Protein AF-A0A2X1R7U5-F1 (afdb_monomer)

Structure (mmCIF, N/CA/C/O backbone):
data_AF-A0A2X1R7U5-F1
#
_entry.id   AF-A0A2X1R7U5-F1
#
loop_
_atom_site.group_PDB
_atom_site.id
_atom_site.type_symbol
_atom_site.label_atom_id
_atom_site.label_alt_id
_atom_site.label_comp_id
_atom_site.label_asym_id
_atom_site.label_entity_id
_atom_site.label_seq_id
_atom_site.pdbx_PDB_ins_code
_atom_site.Cartn_x
_atom_site.Cartn_y
_atom_site.Cartn_z
_atom_site.occupancy
_atom_site.B_iso_or_equiv
_atom_site.auth_seq_id
_atom_site.auth_comp_id
_atom_site.auth_asym_id
_atom_site.auth_atom_id
_atom_site.pdbx_PDB_model_num
ATOM 1 N N . MET A 1 1 ? -17.279 19.390 10.692 1.00 47.81 1 MET A N 1
ATOM 2 C CA . MET A 1 1 ? -17.374 19.113 9.239 1.00 47.81 1 MET A CA 1
ATOM 3 C C . MET A 1 1 ? -16.697 17.778 8.979 1.00 47.81 1 M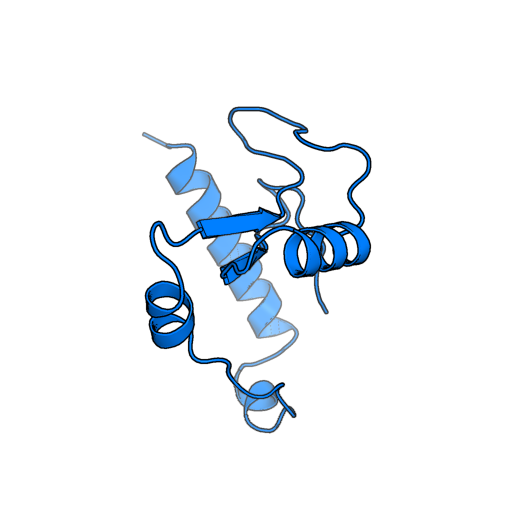ET A C 1
ATOM 5 O O . MET A 1 1 ? -15.530 17.650 9.326 1.00 47.81 1 MET A O 1
ATOM 9 N N . ASN A 1 2 ? -17.419 16.773 8.475 1.00 74.12 2 ASN A N 1
ATOM 10 C CA . ASN A 1 2 ? -16.898 15.408 8.369 1.00 74.12 2 ASN A CA 1
ATOM 11 C C . ASN A 1 2 ? -16.415 15.126 6.934 1.00 74.12 2 ASN A C 1
ATOM 13 O O . ASN A 1 2 ? -17.223 14.882 6.039 1.00 74.12 2 ASN A O 1
ATOM 17 N N . SER A 1 3 ? -15.106 15.258 6.694 1.00 92.00 3 SER A N 1
ATOM 18 C CA . SER A 1 3 ? -14.508 15.035 5.371 1.00 92.00 3 SER A CA 1
ATOM 19 C C . SER A 1 3 ? -14.469 13.539 5.024 1.00 92.00 3 SER A C 1
ATOM 21 O O . SER A 1 3 ? -14.517 12.682 5.907 1.00 92.00 3 SER A O 1
ATOM 23 N N . ILE A 1 4 ? -14.330 13.196 3.736 1.00 90.94 4 ILE A N 1
ATOM 24 C CA . ILE A 1 4 ? -14.089 11.797 3.339 1.00 90.94 4 ILE A CA 1
ATOM 25 C C . ILE A 1 4 ? -12.817 11.238 3.994 1.00 90.94 4 ILE A C 1
ATOM 27 O O . ILE A 1 4 ? -12.784 10.066 4.353 1.00 90.94 4 ILE A O 1
ATOM 31 N N . LEU A 1 5 ? -11.803 12.082 4.215 1.00 92.75 5 LEU A N 1
ATOM 32 C CA . LEU A 1 5 ? -10.576 11.690 4.899 1.00 92.75 5 LEU A CA 1
ATOM 33 C C . LEU A 1 5 ? -10.834 11.345 6.372 1.00 92.75 5 LEU A C 1
ATOM 35 O O . LEU A 1 5 ? -10.347 10.318 6.833 1.00 92.75 5 LEU A O 1
ATOM 39 N N . ASN A 1 6 ? -11.639 12.144 7.079 1.00 94.31 6 ASN A N 1
ATOM 40 C CA . ASN A 1 6 ? -12.001 11.879 8.476 1.00 94.31 6 ASN A CA 1
ATOM 41 C C . ASN A 1 6 ? -12.737 10.543 8.596 1.00 94.31 6 ASN A C 1
ATOM 43 O O . ASN A 1 6 ? -12.360 9.707 9.407 1.00 94.31 6 ASN A O 1
ATOM 47 N N . ARG A 1 7 ? -13.699 10.290 7.700 1.00 92.00 7 ARG A N 1
ATOM 48 C CA . ARG A 1 7 ? -14.428 9.014 7.643 1.00 92.00 7 ARG A CA 1
ATOM 49 C C . ARG A 1 7 ? -13.508 7.817 7.380 1.00 92.00 7 ARG A C 1
ATOM 51 O O . ARG A 1 7 ? -13.696 6.760 7.974 1.00 92.00 7 ARG A O 1
ATOM 58 N N . ILE A 1 8 ? -12.517 7.966 6.494 1.00 91.38 8 ILE A N 1
ATOM 59 C CA . ILE A 1 8 ? -11.509 6.923 6.242 1.00 91.38 8 ILE A CA 1
ATOM 60 C C . ILE A 1 8 ? -10.667 6.672 7.499 1.00 91.38 8 ILE A C 1
ATOM 62 O O . ILE A 1 8 ? -10.410 5.518 7.840 1.00 91.38 8 ILE A O 1
ATOM 66 N N . ALA A 1 9 ? -10.239 7.738 8.180 1.00 92.69 9 ALA A N 1
ATOM 67 C CA . ALA A 1 9 ? -9.404 7.650 9.371 1.00 92.69 9 ALA A CA 1
ATOM 68 C C . ALA A 1 9 ? -10.142 7.001 10.551 1.00 92.69 9 ALA A C 1
ATOM 70 O O . ALA A 1 9 ? -9.603 6.075 11.154 1.00 92.69 9 ALA A O 1
ATOM 71 N N . GLU A 1 10 ? -11.374 7.431 10.833 1.00 94.12 10 GLU A N 1
ATOM 72 C CA . GLU A 1 10 ? -12.242 6.863 11.875 1.00 94.12 10 GLU A CA 1
ATOM 73 C C . GLU A 1 10 ? -12.438 5.359 11.656 1.00 94.12 10 GLU A C 1
ATOM 75 O O . GLU A 1 10 ? -12.143 4.550 12.535 1.00 94.12 10 GLU A O 1
ATOM 80 N N . HIS A 1 11 ? -12.804 4.955 10.437 1.00 92.56 11 HIS A N 1
ATOM 81 C CA . HIS A 1 11 ? -12.998 3.541 10.129 1.00 92.56 11 HIS A CA 1
ATOM 82 C C . HIS A 1 11 ? -11.703 2.722 10.245 1.00 92.56 11 HIS A C 1
ATOM 84 O O . HIS A 1 11 ? -11.704 1.607 10.765 1.00 92.56 11 HIS A O 1
ATOM 90 N N . LYS A 1 12 ? -10.559 3.271 9.810 1.00 91.50 12 LYS A N 1
ATOM 91 C CA . LYS A 1 12 ? -9.265 2.587 9.948 1.00 91.50 12 LYS A CA 1
ATOM 92 C C . LYS A 1 12 ? -8.885 2.386 11.420 1.00 91.50 12 LYS A C 1
ATOM 94 O O . LYS A 1 12 ? -8.264 1.376 11.746 1.00 91.50 12 LYS A O 1
ATOM 99 N N . GLN A 1 13 ? -9.248 3.306 12.316 1.00 94.50 13 GLN A N 1
ATOM 100 C CA . GLN A 1 13 ? -9.021 3.126 13.753 1.00 94.50 13 GLN A CA 1
ATOM 101 C C . GLN A 1 13 ? -9.818 1.940 14.307 1.00 94.50 13 GLN A C 1
ATOM 103 O O . GLN A 1 13 ? -9.262 1.142 15.065 1.00 94.50 13 GLN A O 1
ATOM 108 N N . GLU A 1 14 ? -11.075 1.781 13.889 1.00 93.94 14 GLU A N 1
ATOM 109 C CA . GLU A 1 14 ? -11.907 0.627 14.247 1.00 93.94 14 GLU A CA 1
ATOM 110 C C . GLU A 1 14 ? -11.313 -0.685 13.710 1.00 93.94 14 GLU A C 1
ATOM 112 O O . GLU A 1 14 ? -11.149 -1.638 14.476 1.00 93.94 14 GLU A O 1
ATOM 117 N N . GLU A 1 15 ? -10.908 -0.717 12.433 1.00 92.12 15 GLU A N 1
ATOM 118 C CA . GLU A 1 15 ? -10.234 -1.870 11.813 1.00 92.12 15 GLU A CA 1
ATOM 119 C C . GLU A 1 15 ? -8.965 -2.262 12.590 1.00 92.12 15 GLU A C 1
ATOM 121 O O . GLU A 1 15 ? -8.755 -3.434 12.903 1.00 92.12 15 GLU A O 1
ATOM 126 N N . ILE A 1 16 ? -8.124 -1.285 12.953 1.00 92.19 16 ILE A N 1
ATOM 127 C CA . ILE A 1 16 ? -6.897 -1.522 13.728 1.00 92.19 16 ILE A CA 1
ATOM 128 C C . ILE A 1 16 ? -7.228 -2.058 15.123 1.00 92.19 16 ILE A C 1
ATOM 130 O O . ILE A 1 16 ? -6.552 -2.970 15.602 1.00 92.19 16 ILE A O 1
ATOM 134 N N . ALA A 1 17 ? -8.238 -1.503 15.796 1.00 94.44 17 ALA A N 1
ATOM 135 C CA . ALA A 1 17 ? -8.642 -1.961 17.121 1.00 94.44 17 ALA A CA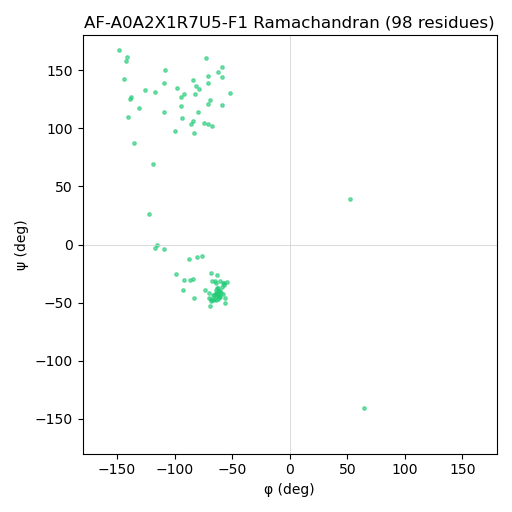 1
ATOM 136 C C . ALA A 1 17 ? -9.116 -3.421 17.087 1.00 94.44 17 ALA A C 1
ATOM 138 O O . ALA A 1 17 ? -8.723 -4.210 17.947 1.00 94.44 17 ALA A O 1
ATOM 139 N N . GLN A 1 18 ? -9.901 -3.801 16.075 1.00 93.12 18 GLN A N 1
ATOM 140 C CA . GLN A 1 18 ? -10.331 -5.185 15.865 1.00 93.12 18 GLN A CA 1
ATOM 141 C C . GLN A 1 18 ? -9.147 -6.102 15.533 1.00 93.12 18 GLN A C 1
ATOM 143 O O . GLN A 1 18 ? -8.982 -7.141 16.173 1.00 93.12 18 GLN A O 1
ATOM 148 N N . ALA A 1 19 ? -8.265 -5.692 14.616 1.00 90.88 19 ALA A N 1
ATOM 149 C CA . ALA A 1 19 ? -7.080 -6.462 14.242 1.00 90.88 19 ALA A CA 1
ATOM 150 C C . ALA A 1 19 ? -6.153 -6.718 15.441 1.00 90.88 19 ALA A C 1
ATOM 152 O O . ALA A 1 19 ? -5.697 -7.841 15.632 1.00 90.88 19 ALA A O 1
ATOM 153 N N . LYS A 1 20 ? -5.935 -5.715 16.304 1.00 92.44 20 LYS A N 1
ATOM 154 C CA . LYS A 1 20 ? -5.139 -5.861 17.535 1.00 92.44 20 LYS A CA 1
ATOM 155 C C . LYS A 1 20 ? -5.766 -6.819 18.549 1.00 92.44 20 LYS A C 1
ATOM 157 O O . LYS A 1 20 ? -5.024 -7.462 19.286 1.00 92.44 20 LYS A O 1
ATOM 162 N N . ARG A 1 21 ? -7.101 -6.913 18.610 1.00 93.44 21 ARG A N 1
ATOM 163 C CA . ARG A 1 21 ? -7.795 -7.892 19.467 1.00 93.44 21 ARG A CA 1
ATOM 164 C C . ARG A 1 21 ? -7.618 -9.316 18.941 1.00 93.44 21 ARG A C 1
ATOM 166 O O . ARG A 1 21 ? -7.377 -10.215 19.734 1.00 93.44 21 ARG A O 1
ATOM 173 N N . LEU A 1 22 ? -7.713 -9.506 17.624 1.00 92.62 22 LEU A N 1
ATOM 174 C CA . LEU A 1 22 ? -7.563 -10.817 16.980 1.00 92.62 22 LEU A CA 1
ATOM 175 C C . LEU A 1 22 ? -6.105 -11.296 16.945 1.00 92.62 22 LEU A C 1
ATOM 177 O O . LEU A 1 22 ? -5.833 -12.475 17.151 1.00 92.62 22 LEU A O 1
ATOM 181 N N . LYS A 1 23 ? -5.162 -10.384 16.692 1.00 90.31 23 LYS A N 1
ATOM 182 C CA . LYS A 1 23 ? -3.726 -10.660 16.585 1.00 90.31 23 LYS A CA 1
ATOM 183 C C . LYS A 1 23 ? -2.941 -9.588 17.356 1.00 90.31 23 LYS A C 1
ATOM 185 O O . LYS A 1 23 ? -2.559 -8.562 16.786 1.00 90.31 23 LYS A O 1
ATOM 190 N N . PRO A 1 24 ? -2.725 -9.786 18.670 1.00 91.31 24 PRO A N 1
ATOM 191 C CA . PRO A 1 24 ? -2.003 -8.829 19.501 1.00 91.31 24 PRO A CA 1
ATOM 192 C C . PRO A 1 24 ? -0.581 -8.585 18.996 1.00 91.31 24 PRO A C 1
ATOM 194 O O . PRO A 1 24 ? 0.101 -9.513 18.582 1.00 91.31 24 PRO A O 1
ATOM 197 N N . LEU A 1 25 ? -0.077 -7.354 19.113 1.00 89.06 25 LEU A N 1
ATOM 198 C CA . LEU A 1 25 ? 1.262 -6.992 18.618 1.00 89.06 25 LEU A CA 1
ATOM 199 C C . LEU A 1 25 ? 2.384 -7.892 19.160 1.00 89.06 25 LEU A C 1
ATOM 201 O O . LEU A 1 25 ? 3.362 -8.150 18.464 1.00 89.06 25 LEU A O 1
ATOM 205 N N . ALA A 1 26 ? 2.246 -8.385 20.392 1.00 89.31 26 ALA A N 1
ATOM 206 C CA . ALA A 1 26 ? 3.222 -9.283 20.999 1.00 89.31 26 ALA A CA 1
ATOM 207 C C . ALA A 1 26 ? 3.398 -10.597 20.217 1.00 89.31 26 ALA A C 1
ATOM 209 O O . ALA A 1 26 ? 4.510 -11.118 20.183 1.00 89.31 26 ALA A O 1
ATOM 210 N N . SER A 1 27 ? 2.350 -11.099 19.548 1.00 88.75 27 SER A N 1
ATOM 211 C CA . SER A 1 27 ? 2.439 -12.311 18.724 1.00 88.75 27 SER A CA 1
ATOM 212 C C . SER A 1 27 ? 3.123 -12.076 17.374 1.00 88.75 27 SER A C 1
ATOM 214 O O . SER A 1 27 ? 3.457 -13.037 16.689 1.00 88.75 27 SER A O 1
ATOM 216 N N . LEU A 1 28 ? 3.374 -10.816 16.996 1.00 85.88 28 LEU A N 1
ATOM 217 C CA . LEU A 1 28 ? 4.020 -10.459 15.730 1.00 85.88 28 LEU A CA 1
ATOM 218 C C . LEU A 1 28 ? 5.553 -10.425 15.806 1.00 85.88 28 LEU A C 1
ATOM 220 O O . LEU A 1 28 ? 6.200 -10.362 14.767 1.00 85.88 28 LEU A O 1
ATOM 224 N N . LYS A 1 29 ? 6.145 -10.456 17.009 1.00 80.81 29 LYS A N 1
ATOM 225 C CA . LYS A 1 29 ? 7.592 -10.239 17.205 1.00 80.81 29 LYS A CA 1
ATOM 226 C C . LYS A 1 29 ? 8.488 -11.289 16.538 1.00 80.81 29 LYS A C 1
ATOM 228 O O . LYS A 1 29 ? 9.621 -10.964 16.211 1.00 80.81 29 LYS A O 1
ATOM 233 N N . ASN A 1 30 ? 7.980 -12.505 16.339 1.00 78.69 30 ASN A N 1
ATOM 234 C CA . ASN A 1 30 ? 8.752 -13.651 15.846 1.00 78.69 30 ASN A CA 1
ATOM 235 C C . ASN A 1 30 ? 8.159 -14.246 14.561 1.00 78.69 30 ASN A C 1
ATOM 237 O O . ASN A 1 30 ? 8.281 -15.443 14.324 1.00 78.69 30 ASN A O 1
ATOM 241 N N . ILE A 1 31 ? 7.439 -13.448 13.772 1.00 81.56 31 ILE A N 1
ATOM 242 C CA . ILE A 1 31 ? 6.924 -13.919 12.487 1.00 81.56 31 ILE A CA 1
ATOM 243 C C . ILE A 1 31 ? 8.043 -13.796 11.458 1.00 81.56 31 ILE A C 1
ATOM 245 O O . ILE A 1 31 ? 8.638 -12.726 11.326 1.00 81.56 31 ILE A O 1
ATOM 249 N N . ASP A 1 32 ? 8.298 -14.875 10.720 1.00 81.44 32 ASP A N 1
ATOM 250 C CA . ASP A 1 32 ? 9.189 -14.836 9.567 1.00 81.44 32 ASP A CA 1
ATOM 251 C C . ASP A 1 32 ? 8.660 -13.821 8.555 1.00 81.44 32 ASP A C 1
ATOM 253 O O . ASP A 1 32 ? 7.531 -13.912 8.064 1.00 81.44 32 ASP A O 1
ATOM 257 N N . THR A 1 33 ? 9.481 -12.818 8.265 1.00 80.69 33 THR A N 1
ATOM 258 C CA . THR A 1 33 ? 9.152 -11.780 7.292 1.00 80.69 33 THR A CA 1
ATOM 259 C C . THR A 1 33 ? 10.001 -11.955 6.047 1.00 80.69 33 THR A C 1
ATOM 261 O O . THR A 1 33 ? 11.127 -12.452 6.089 1.00 80.69 33 THR A O 1
ATOM 264 N N . LEU A 1 34 ? 9.445 -11.545 4.910 1.00 82.44 34 LEU A N 1
ATOM 265 C CA . LEU A 1 34 ? 10.216 -11.477 3.678 1.00 82.44 34 LEU A CA 1
ATOM 266 C C . LEU A 1 34 ? 11.360 -10.461 3.839 1.00 82.44 34 LEU A C 1
ATOM 268 O O . LEU A 1 34 ? 11.176 -9.449 4.523 1.00 82.44 34 LEU A O 1
ATOM 272 N N . PRO A 1 35 ? 12.512 -10.675 3.175 1.00 84.56 35 PRO A N 1
ATOM 273 C CA . PRO A 1 35 ? 13.594 -9.704 3.166 1.00 84.56 35 PRO A CA 1
ATOM 274 C C . PRO A 1 35 ? 13.098 -8.315 2.762 1.00 84.56 35 PRO A C 1
ATOM 276 O O . PRO A 1 35 ? 12.412 -8.147 1.747 1.00 84.56 35 PRO A O 1
ATOM 279 N N . VAL A 1 36 ? 13.465 -7.310 3.554 1.00 84.44 36 VAL A N 1
ATOM 280 C CA . VAL A 1 36 ? 13.118 -5.917 3.273 1.00 84.44 36 VAL A CA 1
ATOM 281 C C . VAL A 1 36 ? 13.892 -5.460 2.039 1.00 84.44 36 VAL A C 1
ATOM 283 O O . VAL A 1 36 ? 15.118 -5.546 1.990 1.00 84.44 36 VAL A O 1
ATOM 286 N N . ARG A 1 37 ? 13.171 -4.977 1.025 1.00 84.75 37 ARG A N 1
ATOM 287 C CA . ARG A 1 37 ? 13.772 -4.371 -0.170 1.00 84.75 37 ARG A CA 1
ATOM 288 C C . ARG A 1 37 ? 14.091 -2.902 0.108 1.00 84.75 37 ARG A C 1
ATOM 290 O O . ARG A 1 37 ? 13.285 -2.207 0.724 1.00 84.75 37 ARG A O 1
ATOM 297 N N . ASP A 1 38 ? 15.224 -2.418 -0.397 1.00 87.12 38 ASP A N 1
ATOM 298 C CA . ASP A 1 38 ? 15.580 -1.000 -0.300 1.00 87.12 38 ASP A CA 1
ATOM 299 C C . ASP A 1 38 ? 14.741 -0.163 -1.280 1.00 87.12 38 ASP A C 1
ATOM 301 O O . ASP A 1 38 ? 14.950 -0.172 -2.498 1.00 87.12 38 ASP A O 1
ATOM 305 N N . PHE A 1 39 ? 13.762 0.548 -0.722 1.00 86.56 39 PHE A N 1
ATOM 306 C CA . PHE A 1 39 ? 12.845 1.408 -1.459 1.00 86.56 39 PHE A CA 1
ATOM 307 C C . PHE A 1 39 ? 13.560 2.608 -2.098 1.00 86.56 39 PHE A C 1
ATOM 309 O O . PHE A 1 39 ? 13.312 2.914 -3.264 1.00 86.56 39 PHE A O 1
ATOM 316 N N . ILE A 1 40 ? 14.467 3.264 -1.364 1.00 89.31 40 ILE A N 1
ATOM 317 C CA . ILE A 1 40 ? 15.149 4.485 -1.817 1.00 89.31 40 ILE A CA 1
ATOM 318 C C . ILE A 1 40 ? 16.125 4.147 -2.937 1.00 89.31 40 ILE A C 1
ATOM 320 O O . ILE A 1 40 ? 16.099 4.788 -3.989 1.00 89.31 40 ILE A O 1
ATOM 324 N N . ALA A 1 41 ? 16.916 3.085 -2.771 1.00 87.50 41 ALA A N 1
ATOM 325 C CA . ALA A 1 41 ? 17.783 2.605 -3.840 1.00 87.50 41 ALA A CA 1
ATOM 326 C C . ALA A 1 41 ? 16.978 2.238 -5.097 1.00 87.50 41 ALA A C 1
ATOM 328 O O . ALA A 1 41 ? 17.433 2.495 -6.208 1.00 87.50 41 ALA A O 1
ATOM 329 N N . GLY A 1 42 ? 15.770 1.682 -4.942 1.00 84.25 42 GLY A N 1
ATOM 330 C CA . GLY A 1 42 ? 14.855 1.407 -6.052 1.00 84.25 42 GLY A CA 1
ATOM 331 C C . GLY A 1 42 ? 14.495 2.651 -6.870 1.00 84.25 42 GLY A C 1
ATOM 332 O O . GLY A 1 42 ? 14.528 2.592 -8.098 1.00 84.25 42 GLY A O 1
ATOM 333 N N . LEU A 1 43 ? 14.223 3.780 -6.207 1.00 86.19 43 LEU A N 1
ATOM 334 C CA . LEU A 1 43 ? 13.900 5.048 -6.872 1.00 86.19 43 LEU A CA 1
ATOM 335 C C . LEU A 1 43 ? 15.088 5.644 -7.635 1.00 86.19 43 LEU A C 1
ATOM 337 O O . LEU A 1 43 ? 14.892 6.278 -8.664 1.00 86.19 43 LEU A O 1
ATOM 341 N N . HIS A 1 44 ? 16.320 5.431 -7.173 1.00 89.00 44 HIS A N 1
ATOM 342 C CA . HIS A 1 44 ? 17.509 5.984 -7.830 1.00 89.00 44 HIS A CA 1
ATOM 343 C C . HIS A 1 44 ? 17.986 5.192 -9.055 1.00 89.00 44 HIS A C 1
ATOM 345 O O . HIS A 1 44 ? 18.838 5.679 -9.795 1.00 89.00 44 HIS A O 1
ATOM 351 N N . LYS A 1 45 ? 17.462 3.984 -9.297 1.00 85.06 45 LYS A N 1
ATOM 352 C CA . LYS A 1 45 ? 17.918 3.131 -10.408 1.00 85.06 45 LYS A CA 1
ATOM 353 C C . LYS A 1 45 ? 17.552 3.674 -11.791 1.00 85.06 45 LYS A C 1
ATOM 355 O O . LYS A 1 45 ? 18.168 3.263 -12.771 1.00 85.06 45 LYS A O 1
ATOM 360 N N . ILE A 1 46 ? 16.507 4.498 -11.899 1.00 80.81 46 ILE A N 1
ATOM 361 C CA . ILE A 1 46 ? 15.879 4.865 -13.178 1.00 80.81 46 ILE A CA 1
ATOM 362 C C . ILE A 1 46 ? 15.426 6.314 -13.108 1.00 80.81 46 ILE A C 1
ATOM 364 O O . ILE A 1 46 ? 14.935 6.764 -12.076 1.00 80.81 46 ILE A O 1
ATOM 368 N N . ASN A 1 47 ? 15.559 7.029 -14.223 1.00 85.44 47 ASN A N 1
ATOM 369 C CA . ASN A 1 47 ? 15.126 8.411 -14.343 1.00 85.44 47 ASN A CA 1
ATOM 370 C C . ASN A 1 47 ? 14.287 8.601 -15.624 1.00 85.44 47 ASN A C 1
ATOM 372 O O . ASN A 1 47 ? 14.828 8.408 -16.714 1.00 85.44 47 ASN A O 1
ATOM 376 N N . PRO A 1 48 ? 12.999 8.977 -15.524 1.00 87.75 48 PRO A N 1
ATOM 377 C CA . PRO A 1 48 ? 12.252 9.191 -14.285 1.00 87.75 48 PRO A CA 1
ATOM 378 C C . PRO A 1 48 ? 11.960 7.877 -13.547 1.00 87.75 48 PRO A C 1
ATOM 380 O O . PRO A 1 48 ? 11.696 6.845 -14.163 1.00 87.75 48 PRO A O 1
ATOM 383 N N . ALA A 1 49 ? 11.972 7.929 -12.216 1.00 88.44 49 ALA A N 1
ATOM 384 C CA . ALA A 1 49 ? 11.525 6.817 -11.387 1.00 88.44 49 ALA A CA 1
ATOM 385 C C . ALA A 1 49 ? 10.000 6.673 -11.476 1.00 88.44 49 ALA A C 1
ATOM 387 O O . ALA A 1 49 ? 9.273 7.668 -11.440 1.00 88.44 49 ALA A O 1
ATOM 388 N N . ILE A 1 50 ? 9.510 5.435 -11.553 1.00 87.19 50 ILE A N 1
ATOM 389 C CA . ILE A 1 50 ? 8.075 5.141 -11.611 1.00 87.19 50 ILE A CA 1
ATOM 390 C C . ILE A 1 50 ? 7.676 4.326 -10.381 1.00 87.19 50 ILE A C 1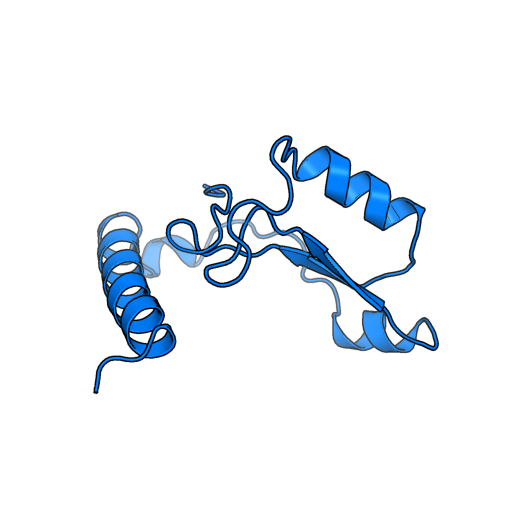
ATOM 392 O O . ILE A 1 50 ? 8.305 3.320 -10.047 1.00 87.19 50 ILE A O 1
ATOM 396 N N . ILE A 1 51 ? 6.599 4.759 -9.722 1.00 87.12 51 ILE A N 1
ATOM 397 C CA . ILE A 1 51 ? 5.914 3.988 -8.683 1.00 87.12 51 ILE A CA 1
ATOM 398 C C . ILE A 1 51 ? 4.577 3.529 -9.258 1.00 87.12 51 ILE A C 1
ATOM 400 O O . ILE A 1 51 ? 3.710 4.352 -9.552 1.00 87.12 51 ILE A O 1
ATOM 404 N N . ALA A 1 52 ? 4.416 2.221 -9.433 1.00 87.88 52 ALA A N 1
ATOM 405 C CA . ALA A 1 52 ? 3.195 1.645 -9.979 1.00 87.88 52 ALA A CA 1
ATOM 406 C C . ALA A 1 52 ? 2.249 1.221 -8.843 1.00 87.88 52 ALA A C 1
ATOM 408 O O . ALA A 1 52 ? 2.591 0.374 -8.014 1.00 87.88 52 ALA A O 1
ATOM 409 N N . GLU A 1 53 ? 1.053 1.816 -8.802 1.00 88.69 53 GLU A N 1
ATOM 410 C CA . GLU A 1 53 ? 0.016 1.519 -7.805 1.00 88.69 53 GLU A CA 1
ATOM 411 C C . GLU A 1 53 ? -0.970 0.464 -8.329 1.00 88.69 53 GLU A C 1
ATOM 413 O O . GLU A 1 53 ? -1.584 0.636 -9.383 1.00 88.69 53 GLU A O 1
ATOM 418 N N . ILE A 1 54 ? -1.184 -0.604 -7.559 1.00 88.50 54 ILE A N 1
ATOM 419 C CA . ILE A 1 54 ? -2.211 -1.618 -7.832 1.00 88.50 54 ILE A CA 1
ATOM 420 C C . ILE A 1 54 ? -3.491 -1.249 -7.065 1.00 88.50 54 ILE A C 1
ATOM 422 O O . ILE A 1 54 ? -3.544 -1.360 -5.836 1.00 88.50 54 ILE A O 1
ATOM 426 N N . LYS A 1 55 ? -4.539 -0.814 -7.785 1.00 88.56 55 LYS A N 1
ATOM 427 C CA . LYS A 1 55 ? -5.771 -0.247 -7.200 1.00 88.56 55 LYS A CA 1
ATOM 428 C C . LYS A 1 55 ? -7.057 -0.741 -7.870 1.00 88.56 55 LYS A C 1
ATOM 430 O O . LYS A 1 55 ? -7.225 -0.592 -9.078 1.00 88.56 55 LYS A O 1
ATOM 435 N N . LYS A 1 56 ? -7.999 -1.265 -7.073 1.00 91.12 56 LYS A N 1
ATOM 436 C CA . LYS A 1 56 ? -9.305 -1.754 -7.559 1.00 91.12 56 LYS A CA 1
ATOM 437 C C . LYS A 1 56 ? -10.332 -0.640 -7.715 1.00 91.12 56 LYS A C 1
ATOM 439 O O . LYS A 1 56 ? -11.050 -0.593 -8.712 1.00 91.12 56 LYS A O 1
ATOM 444 N N . ALA A 1 57 ? -10.433 0.230 -6.714 1.00 91.25 57 ALA A N 1
ATOM 445 C CA . ALA A 1 57 ? -11.438 1.284 -6.640 1.00 91.25 57 ALA A CA 1
ATOM 446 C C . ALA A 1 57 ? -10.907 2.527 -5.914 1.00 91.25 57 ALA A C 1
ATOM 448 O O . ALA A 1 57 ? -9.868 2.470 -5.258 1.00 91.25 57 ALA A O 1
ATOM 449 N N . SER A 1 58 ? -11.623 3.648 -5.995 1.00 91.25 58 SER A N 1
ATOM 450 C CA . SER A 1 58 ? -11.414 4.810 -5.121 1.00 91.25 58 SER A CA 1
ATOM 451 C C . SER A 1 58 ? -12.745 5.474 -4.750 1.00 91.25 58 SER A C 1
ATOM 453 O O . SER A 1 58 ? -13.708 5.356 -5.511 1.00 91.25 58 SER A O 1
ATOM 455 N N . PRO A 1 59 ? -12.812 6.245 -3.645 1.00 88.94 59 PRO A N 1
ATOM 456 C CA . PRO A 1 59 ? -14.016 7.006 -3.304 1.00 88.94 59 PRO A CA 1
ATOM 457 C C . PRO A 1 59 ? -14.458 7.978 -4.405 1.00 88.94 59 PRO A C 1
ATOM 459 O O . PRO A 1 59 ? -15.647 8.205 -4.583 1.00 88.94 59 PRO A O 1
ATOM 462 N N . SER A 1 60 ? -13.504 8.541 -5.152 1.00 91.56 60 SER A N 1
ATOM 463 C CA . SER A 1 60 ? -13.768 9.532 -6.198 1.00 91.56 60 SER A CA 1
ATOM 464 C C . SER A 1 60 ? -14.145 8.939 -7.555 1.00 91.56 60 SER A C 1
ATOM 466 O O . SER A 1 60 ? -14.850 9.595 -8.312 1.00 91.56 60 SER A O 1
ATOM 468 N N . LYS A 1 61 ? -13.661 7.735 -7.893 1.00 92.56 61 LYS A N 1
ATOM 469 C CA . LYS A 1 61 ? -13.838 7.122 -9.223 1.00 92.56 61 LYS A CA 1
ATOM 470 C C . LYS A 1 61 ? -14.644 5.822 -9.211 1.00 92.56 61 LYS A C 1
ATOM 472 O O . LYS A 1 61 ? -14.889 5.260 -10.271 1.00 92.56 61 LYS A O 1
ATOM 477 N N . GLY A 1 62 ? -15.061 5.327 -8.045 1.00 91.62 62 GLY A N 1
ATOM 478 C CA . GLY A 1 62 ? -15.736 4.035 -7.946 1.00 91.62 62 GLY A CA 1
ATOM 479 C C . GLY A 1 62 ? -14.806 2.889 -8.353 1.00 91.62 62 GLY A C 1
ATOM 480 O O . GLY A 1 62 ? -13.628 2.902 -7.999 1.00 91.62 62 GLY A O 1
ATOM 481 N N . ILE A 1 63 ? -15.324 1.885 -9.067 1.00 92.62 63 ILE A N 1
ATOM 482 C CA . ILE A 1 63 ? -14.518 0.766 -9.581 1.00 92.62 63 ILE A CA 1
ATOM 483 C C . ILE A 1 63 ? -13.621 1.255 -10.722 1.00 92.62 63 ILE A C 1
ATOM 485 O O . ILE A 1 63 ? -14.109 1.714 -11.747 1.00 92.62 63 ILE A O 1
ATOM 489 N N . ILE A 1 64 ? -12.310 1.103 -10.546 1.00 92.88 64 ILE A N 1
ATOM 490 C CA . ILE A 1 64 ? -11.284 1.413 -11.550 1.00 92.88 64 ILE A CA 1
ATOM 491 C C . ILE A 1 64 ? -10.964 0.164 -12.371 1.00 92.88 64 ILE A C 1
ATOM 493 O O . ILE A 1 64 ? -10.792 0.244 -13.583 1.00 92.88 64 ILE A O 1
ATOM 497 N N . ARG A 1 65 ? -10.910 -1.001 -11.716 1.00 91.50 65 ARG A N 1
ATOM 498 C CA . ARG A 1 65 ? -10.646 -2.283 -12.368 1.00 91.50 65 ARG A CA 1
ATOM 499 C C . ARG A 1 65 ? -11.527 -3.370 -11.761 1.00 91.50 65 ARG A C 1
ATOM 501 O O . ARG A 1 65 ? -11.350 -3.737 -10.603 1.00 91.50 65 ARG A O 1
ATOM 508 N N . ALA A 1 66 ? -12.504 -3.851 -12.529 1.00 91.56 66 ALA A N 1
ATOM 509 C CA . ALA A 1 66 ? -13.440 -4.877 -12.068 1.00 91.56 66 ALA A CA 1
ATOM 510 C C . ALA A 1 66 ? -12.741 -6.235 -11.878 1.00 91.56 66 ALA A C 1
ATOM 512 O O . ALA A 1 66 ? -12.854 -6.833 -10.806 1.00 91.56 66 ALA A O 1
ATOM 513 N N . ASP A 1 67 ? -11.972 -6.655 -12.886 1.00 91.25 67 ASP A N 1
ATOM 514 C CA . ASP A 1 67 ? -11.135 -7.856 -12.859 1.00 91.25 67 ASP A CA 1
ATOM 515 C C . ASP A 1 67 ? -9.782 -7.570 -12.187 1.00 91.25 67 ASP A C 1
ATOM 517 O O . ASP A 1 67 ? -8.861 -7.000 -12.786 1.00 91.25 67 ASP A O 1
ATOM 521 N N . PHE A 1 68 ? -9.710 -7.881 -10.894 1.00 88.94 68 PHE A N 1
ATOM 522 C CA . PHE A 1 68 ? -8.649 -7.433 -9.997 1.00 88.94 68 PHE A CA 1
ATOM 523 C C . PHE A 1 68 ? -7.857 -8.602 -9.402 1.00 88.94 68 PHE A C 1
ATOM 525 O O . PHE A 1 68 ? -7.925 -8.861 -8.200 1.00 88.94 68 PHE A O 1
ATOM 532 N N . ASP A 1 69 ? -7.091 -9.284 -10.253 1.00 89.25 69 ASP A N 1
ATOM 533 C CA . ASP A 1 69 ? -6.049 -10.220 -9.829 1.00 89.25 69 ASP A CA 1
ATOM 534 C C . ASP A 1 69 ? -4.732 -9.475 -9.558 1.00 89.25 69 ASP A C 1
ATOM 536 O O . ASP A 1 69 ? -4.004 -9.067 -10.468 1.00 89.25 69 ASP A O 1
ATOM 540 N N . VAL A 1 70 ? -4.429 -9.299 -8.273 1.00 87.62 70 VAL A N 1
ATOM 541 C CA . VAL A 1 70 ? -3.235 -8.587 -7.803 1.00 87.62 70 VAL A CA 1
ATOM 542 C C . VAL A 1 70 ? -1.944 -9.275 -8.246 1.00 87.62 70 VAL A C 1
ATOM 544 O O . VAL A 1 70 ? -0.991 -8.573 -8.582 1.00 87.62 70 VAL A O 1
ATOM 547 N N . ALA A 1 71 ? -1.899 -10.610 -8.275 1.00 88.50 71 ALA A N 1
ATOM 548 C CA . ALA A 1 71 ? -0.685 -11.346 -8.621 1.00 88.50 71 ALA A CA 1
ATOM 549 C C . ALA A 1 71 ? -0.345 -11.149 -10.100 1.00 88.50 71 ALA A C 1
ATOM 551 O O . ALA A 1 71 ? 0.784 -10.787 -10.437 1.00 88.50 71 ALA A O 1
ATOM 552 N N . THR A 1 72 ? -1.347 -11.286 -10.970 1.00 90.50 72 THR A N 1
ATOM 553 C CA . THR A 1 72 ? -1.190 -11.032 -12.405 1.00 90.50 72 THR A CA 1
ATOM 554 C C . THR A 1 72 ? -0.786 -9.581 -12.679 1.00 90.50 72 THR A C 1
ATOM 556 O O . THR A 1 72 ? 0.149 -9.337 -13.441 1.00 90.50 72 THR A O 1
ATOM 559 N N . ILE A 1 73 ? -1.422 -8.597 -12.028 1.00 88.62 73 ILE A N 1
ATOM 560 C CA . ILE A 1 73 ? -1.068 -7.178 -12.214 1.00 88.62 73 ILE A CA 1
ATOM 561 C C . ILE A 1 73 ? 0.373 -6.906 -11.756 1.00 88.62 73 ILE A C 1
ATOM 563 O O . ILE A 1 73 ? 1.118 -6.229 -12.465 1.00 88.62 73 ILE A O 1
ATOM 567 N N . ALA A 1 74 ? 0.786 -7.455 -10.609 1.00 87.00 74 ALA A N 1
ATOM 568 C CA . ALA A 1 74 ? 2.141 -7.285 -10.0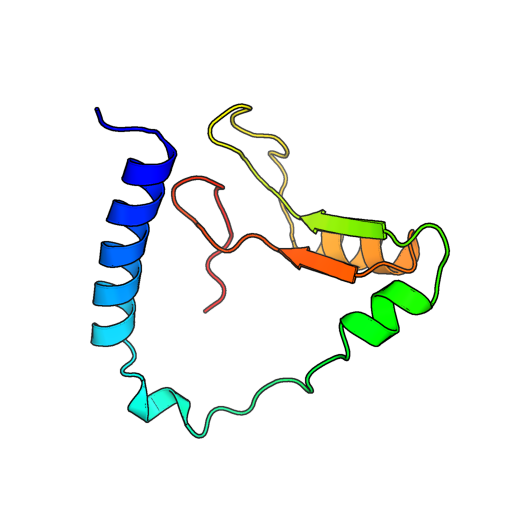91 1.00 87.00 74 ALA A CA 1
ATOM 569 C C . ALA A 1 74 ? 3.199 -7.864 -11.043 1.00 87.00 74 ALA A C 1
ATOM 571 O O . ALA A 1 74 ? 4.183 -7.188 -11.330 1.00 87.00 74 ALA A O 1
ATOM 572 N N . GLN A 1 75 ? 2.972 -9.061 -11.597 1.00 88.50 75 GLN A N 1
ATOM 573 C CA . GLN A 1 75 ? 3.877 -9.676 -12.578 1.00 88.50 75 GLN A CA 1
ATOM 574 C C . GLN A 1 75 ? 3.985 -8.865 -13.874 1.00 88.50 75 GLN A C 1
ATOM 576 O O . GLN A 1 75 ? 5.056 -8.785 -14.474 1.00 88.50 75 GLN A O 1
ATOM 581 N N . ILE A 1 76 ? 2.877 -8.275 -14.330 1.00 88.31 76 ILE A N 1
ATOM 582 C CA . ILE A 1 76 ? 2.877 -7.396 -15.503 1.00 88.31 76 ILE A CA 1
ATOM 583 C C . ILE A 1 76 ? 3.722 -6.151 -15.217 1.00 88.31 76 ILE A C 1
ATOM 585 O O . ILE A 1 76 ? 4.582 -5.801 -16.024 1.00 88.31 76 ILE A O 1
ATOM 589 N N . TYR A 1 77 ? 3.517 -5.508 -14.065 1.00 87.12 77 TYR A N 1
ATOM 590 C CA . TYR A 1 77 ? 4.287 -4.327 -13.679 1.00 87.1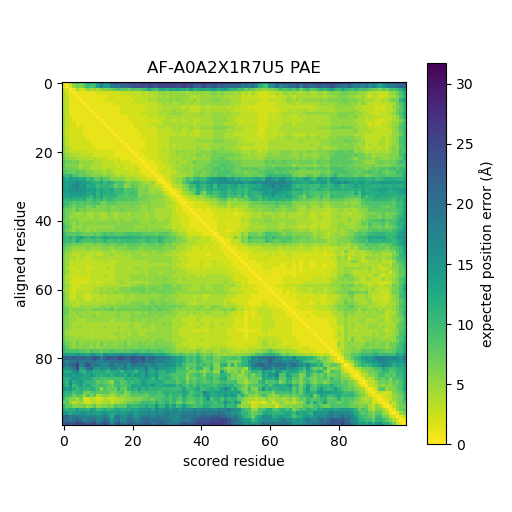2 77 TYR A CA 1
ATOM 591 C C . TYR A 1 77 ? 5.777 -4.640 -13.531 1.00 87.12 77 TYR A C 1
ATOM 593 O O . TYR A 1 77 ? 6.588 -3.877 -14.047 1.00 87.12 77 TYR A O 1
ATOM 601 N N . GLU A 1 78 ? 6.123 -5.794 -12.950 1.00 83.94 78 GLU A N 1
ATOM 602 C CA . GLU A 1 78 ? 7.507 -6.260 -12.806 1.00 83.94 78 GLU A CA 1
ATOM 603 C C . GLU A 1 78 ? 8.261 -6.384 -14.132 1.00 83.94 78 GLU A C 1
ATOM 605 O O . GLU A 1 78 ? 9.454 -6.095 -14.201 1.00 83.94 78 GLU A O 1
ATOM 610 N N . LYS A 1 79 ? 7.559 -6.772 -15.201 1.00 83.75 79 LYS A N 1
ATOM 611 C CA . LYS A 1 79 ? 8.143 -6.946 -16.537 1.00 83.75 79 LYS A CA 1
ATOM 612 C C . LYS A 1 79 ? 8.183 -5.662 -17.359 1.00 83.75 79 LYS A C 1
ATOM 614 O O . LYS A 1 79 ? 9.033 -5.539 -18.235 1.00 83.75 79 LYS A O 1
ATOM 619 N N . MET A 1 80 ? 7.233 -4.752 -17.147 1.00 74.06 80 MET A N 1
ATOM 620 C CA . MET A 1 80 ? 7.045 -3.588 -18.019 1.00 74.06 80 MET A CA 1
ATOM 621 C C . MET A 1 80 ? 7.809 -2.355 -17.563 1.00 74.06 80 MET A C 1
ATOM 623 O O . MET A 1 80 ? 8.178 -1.527 -18.393 1.00 74.06 80 MET A O 1
ATOM 627 N N . VAL A 1 81 ? 8.019 -2.205 -16.258 1.00 63.78 81 VAL A N 1
ATOM 628 C CA . VAL A 1 81 ? 8.642 -1.010 -15.708 1.00 63.78 81 VAL A CA 1
ATOM 629 C C . VAL A 1 81 ? 9.611 -1.459 -14.635 1.00 63.78 81 VAL A C 1
ATOM 631 O O . VAL A 1 81 ? 9.188 -2.132 -13.700 1.00 63.78 81 VAL A O 1
ATOM 634 N N . PRO A 1 82 ? 10.894 -1.085 -14.697 1.00 64.00 82 PRO A N 1
ATOM 635 C CA . PRO A 1 82 ? 11.696 -1.167 -13.504 1.00 64.00 82 PRO A CA 1
ATOM 636 C C . PRO A 1 82 ? 11.090 -0.089 -12.572 1.00 64.00 82 PRO A C 1
ATOM 638 O O . PRO A 1 82 ? 11.108 1.110 -12.818 1.00 64.00 82 PRO A O 1
ATOM 641 N N . ALA A 1 83 ? 10.293 -0.530 -11.610 1.00 63.72 83 ALA A N 1
ATOM 642 C CA . ALA A 1 83 ? 9.441 0.345 -10.817 1.00 63.72 83 ALA A CA 1
ATOM 643 C C . ALA A 1 83 ? 9.429 -0.123 -9.377 1.00 63.72 83 ALA A C 1
ATOM 645 O O . ALA A 1 83 ? 9.753 -1.269 -9.052 1.00 63.72 83 ALA A O 1
ATOM 646 N N . VAL A 1 84 ? 9.023 0.789 -8.506 1.00 62.97 84 VAL A N 1
ATOM 647 C CA . VAL A 1 84 ? 8.646 0.428 -7.151 1.00 62.97 84 VAL A CA 1
ATOM 648 C C . VAL A 1 84 ? 7.146 0.155 -7.130 1.00 62.97 84 VAL A C 1
ATOM 650 O O . VAL A 1 84 ? 6.354 0.953 -7.625 1.00 62.97 84 VAL A O 1
ATOM 653 N N . TYR A 1 85 ? 6.743 -0.988 -6.584 1.00 65.62 85 TYR A N 1
ATOM 654 C CA . TYR A 1 85 ? 5.342 -1.414 -6.575 1.00 65.62 85 TYR A CA 1
ATOM 655 C C . TYR A 1 85 ? 4.692 -1.073 -5.239 1.00 65.62 85 TYR A C 1
ATOM 657 O O . TYR A 1 85 ? 5.260 -1.352 -4.182 1.00 65.62 85 TYR A O 1
ATOM 665 N N . LEU A 1 86 ? 3.484 -0.513 -5.284 1.00 66.75 86 LEU A N 1
ATOM 666 C CA . LEU A 1 86 ? 2.670 -0.252 -4.100 1.00 66.75 86 LEU A CA 1
ATOM 667 C C . LEU A 1 86 ? 1.288 -0.887 -4.263 1.00 66.75 86 LEU A C 1
ATOM 669 O O . LEU A 1 86 ? 0.622 -0.711 -5.283 1.00 66.75 86 LEU A O 1
ATOM 673 N N . SER A 1 87 ? 0.833 -1.596 -3.233 1.00 68.12 87 SER A N 1
ATOM 674 C CA . SER A 1 87 ? -0.547 -2.067 -3.129 1.00 68.12 87 SER A CA 1
ATOM 675 C C . SER A 1 87 ? -1.279 -1.297 -2.034 1.00 68.12 87 SER A C 1
ATOM 677 O O . SER A 1 87 ? -0.735 -1.028 -0.961 1.00 68.12 87 SER A O 1
ATOM 679 N N . LEU A 1 88 ? -2.532 -0.925 -2.299 1.00 71.69 88 LEU A N 1
ATOM 680 C CA . LEU A 1 88 ? -3.393 -0.354 -1.268 1.00 71.69 88 LEU A CA 1
ATOM 681 C C . LEU A 1 88 ? -4.006 -1.463 -0.416 1.00 71.69 88 LEU A C 1
ATOM 683 O O . LEU A 1 88 ? -4.509 -2.446 -0.948 1.00 71.69 88 LEU A O 1
ATOM 687 N N . GLN A 1 89 ? -4.019 -1.258 0.901 1.00 71.06 89 GLN A N 1
ATOM 688 C CA . GLN A 1 89 ? -4.473 -2.253 1.883 1.00 71.06 89 GLN A CA 1
ATOM 689 C C . GLN A 1 89 ? -5.808 -1.889 2.557 1.00 71.06 89 GLN A C 1
ATOM 691 O O . GLN A 1 89 ? -6.336 -2.648 3.363 1.00 71.06 89 GLN A O 1
ATOM 696 N N . THR A 1 90 ? -6.377 -0.715 2.264 1.00 70.88 90 THR A N 1
ATOM 697 C CA . THR A 1 90 ? -7.644 -0.277 2.873 1.00 70.88 90 THR A CA 1
ATOM 698 C C . THR A 1 90 ? -8.835 -0.862 2.117 1.00 70.88 90 THR A C 1
ATOM 700 O O . THR A 1 90 ? -9.169 -0.428 1.012 1.00 70.88 90 THR A O 1
ATOM 703 N N . ILE A 1 91 ? -9.487 -1.846 2.735 1.00 75.00 91 ILE A N 1
ATOM 704 C CA . ILE A 1 91 ? -10.523 -2.679 2.116 1.00 75.00 91 ILE A CA 1
ATOM 705 C C . ILE A 1 91 ? -11.788 -1.863 1.843 1.00 75.00 91 ILE A C 1
ATOM 707 O O . ILE A 1 91 ? -12.227 -1.785 0.700 1.00 75.00 91 ILE A O 1
ATOM 711 N N . THR A 1 92 ? -12.334 -1.172 2.843 1.00 75.00 92 THR A N 1
ATOM 712 C CA . THR A 1 92 ? -13.655 -0.526 2.734 1.00 75.00 92 THR A CA 1
ATOM 713 C C . THR A 1 92 ? -13.730 0.550 1.647 1.00 75.00 92 THR A C 1
ATOM 715 O O . THR A 1 92 ? -14.707 0.622 0.904 1.00 75.00 92 THR A O 1
ATOM 718 N N . PHE A 1 93 ? -12.681 1.363 1.490 1.00 72.38 93 PHE A N 1
ATOM 719 C CA . PHE A 1 93 ? -12.697 2.511 0.571 1.00 72.38 93 PHE A CA 1
ATOM 720 C C . PHE A 1 93 ? -12.027 2.254 -0.783 1.00 72.38 93 PHE A C 1
ATOM 722 O O . PHE A 1 93 ? -12.381 2.905 -1.7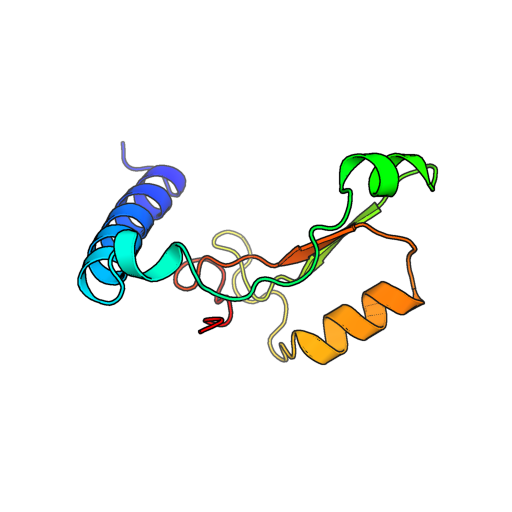66 1.00 72.38 93 PHE A O 1
ATOM 729 N N . PHE A 1 94 ? -11.079 1.315 -0.858 1.00 78.31 94 PHE A N 1
ATOM 730 C CA . PHE A 1 94 ? -10.347 1.009 -2.095 1.00 78.31 94 PHE A CA 1
ATOM 731 C C . PHE A 1 94 ? -10.611 -0.404 -2.623 1.00 78.31 94 PHE A C 1
ATOM 733 O O . PHE A 1 94 ? -10.088 -0.767 -3.676 1.00 78.31 94 PHE A O 1
ATOM 7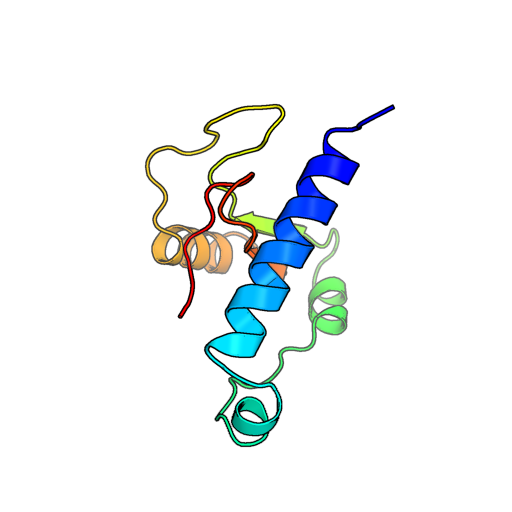40 N N . LYS A 1 95 ? -11.447 -1.187 -1.924 1.00 74.44 95 LYS A N 1
ATOM 741 C CA . LYS A 1 95 ? -11.749 -2.597 -2.216 1.00 74.44 95 LYS A CA 1
ATOM 742 C C . LYS A 1 95 ? -10.481 -3.443 -2.348 1.00 74.44 95 LYS A C 1
ATOM 744 O O . LYS A 1 95 ? -10.386 -4.289 -3.236 1.00 74.44 95 LYS A O 1
ATOM 749 N N . ALA A 1 96 ? -9.508 -3.156 -1.481 1.00 68.19 96 ALA A N 1
ATOM 750 C CA . ALA A 1 96 ? -8.274 -3.917 -1.359 1.00 68.19 96 ALA A CA 1
ATOM 751 C C . ALA A 1 96 ? -8.560 -5.384 -1.008 1.00 68.19 96 ALA A C 1
ATOM 753 O O . ALA A 1 96 ? -9.573 -5.692 -0.379 1.00 68.19 96 ALA A O 1
ATOM 754 N N . ILE A 1 97 ? -7.658 -6.279 -1.408 1.00 61.38 97 ILE A N 1
ATOM 755 C CA . ILE A 1 97 ? -7.698 -7.679 -0.983 1.00 61.38 97 ILE A CA 1
ATOM 756 C C . ILE A 1 97 ? -7.119 -7.753 0.430 1.00 61.38 97 ILE A C 1
ATOM 758 O O . ILE A 1 97 ? -6.074 -7.163 0.708 1.00 61.38 97 ILE A O 1
ATOM 762 N N . GLN A 1 98 ? -7.804 -8.468 1.319 1.00 47.88 98 GLN A N 1
ATOM 763 C CA . GLN A 1 98 ? -7.293 -8.756 2.650 1.00 47.88 98 GLN A CA 1
ATOM 764 C C . GLN A 1 98 ? -6.141 -9.753 2.517 1.00 47.88 98 GLN A C 1
ATOM 766 O O . GLN A 1 98 ? -6.364 -10.928 2.237 1.00 47.88 98 GLN A O 1
ATOM 771 N N . VAL A 1 99 ? -4.908 -9.272 2.652 1.00 42.72 99 VAL A N 1
ATOM 772 C CA . VAL A 1 99 ? -3.744 -10.151 2.792 1.00 42.72 99 VAL A CA 1
ATOM 773 C C . VAL A 1 99 ? -3.720 -10.593 4.254 1.00 42.72 99 VAL A C 1
ATOM 775 O O . VAL A 1 99 ? -3.631 -9.748 5.148 1.00 42.72 99 VAL A O 1
ATOM 778 N N . ILE A 1 100 ? -3.927 -11.891 4.473 1.00 36.12 100 ILE A N 1
ATOM 779 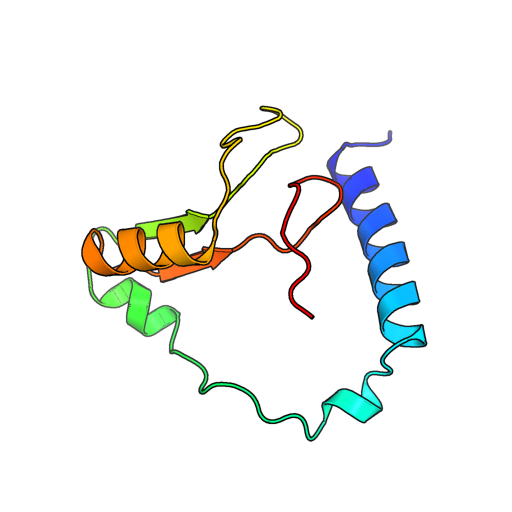C CA . ILE A 1 100 ? -3.933 -12.555 5.786 1.00 36.12 100 ILE A CA 1
ATOM 780 C C . ILE A 1 100 ? -2.490 -12.773 6.249 1.00 36.12 100 ILE A C 1
ATOM 782 O O . ILE A 1 100 ? -1.667 -13.139 5.381 1.00 36.12 100 ILE A O 1
#

Secondary structure (DSSP, 8-state):
---HHHHHHHHHHHHHHHHHHHS-GGGGTT---PPPP-HHHHHHTSSS--EEEE-SEETTTEES-SS--HHHHHHHHHHH---EEEE---HHHH------

Solvent-accessible surface area (backbone atoms only — not comparable to full-atom values): 6364 Å² total; per-residue (Å²): 136,87,46,75,64,53,55,53,51,56,52,48,52,53,52,49,55,52,47,43,71,78,53,43,72,80,75,55,78,80,59,93,69,79,84,84,74,66,64,67,65,55,48,72,74,41,88,82,59,45,75,50,74,54,67,32,30,36,86,90,70,43,74,73,35,87,86,70,57,63,69,64,52,50,56,49,45,65,74,74,39,90,55,46,80,45,72,58,72,54,38,92,61,25,63,27,70,87,81,127

pLDDT: mean 83.39, std 11.79, range [36.12, 94.5]

InterPro domains:
  IPR001468 Indole-3-glycerol phosphate synthase, conserved site [PS00614] (50-68)
  IPR011060 Ribulose-phosphate binding barrel [SSF51366] (1-93)
  IPR013785 Aldolase-type TIM barrel [G3DSA:3.20.20.70] (1-96)
  IPR013798 Indole-3-glycerol phosphate synthase domain [PF00218] (5-88)
  IPR045186 Indole-3-glycerol phosphate synthase [PTHR22854] (2-80)

Organism: NCBI:txid453

Radius of gyration: 16.46 Å; Cα contacts (8 Å, |Δi|>4): 85; chains: 1; bounding box: 35×34×39 Å

Foldseek 3Di:
DCDPVNVLVVVVVVVVVVVCVVPP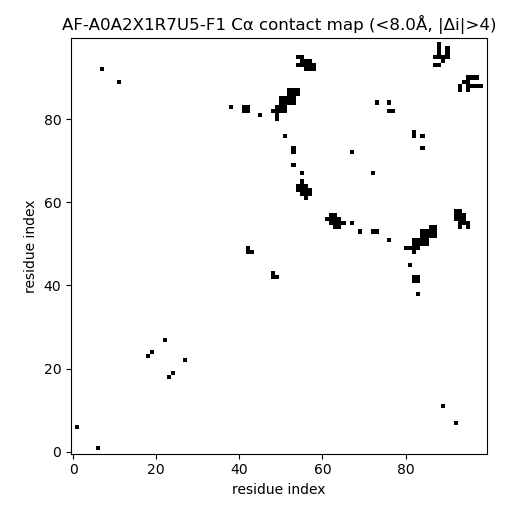PVNVPPDDDDDDDDPVVLCVPDVNAAEDEQFQAAQVGGGPDPPRDPVVVVVVCVPPDSHHYDYDQRCPGGVGDPDD

Mean predicted aligned error: 6.59 Å

Nearest PDB structures (foldseek):
  1jcm-assembly1_P  TM=8.577E-01  e=1.989E-04  Escherichia coli
  6y88-assembly8_H  TM=8.843E-01  e=7.716E-04  Pseudomonas aeruginosa
  3t55-assembly1_A  TM=8.911E-01  e=2.994E-03  Mycobacterium tuberculosis
  3tsm-assembly1_B  TM=7.485E-01  e=8.257E-04  Brucella abortus 2308
  6bma-assembly1_B  TM=5.693E-01  e=1.080E-04  Campylobacter jejuni subsp. jejuni NCTC 11168 = ATCC 700819

Sequence (100 aa):
MNSILNRIAEHKQEEIAQAKRLKPLASLKNIDTLPVRDFIAGLHKINPAIIAEIKKASPSKGIIRADFDVATIAQIYEKMVPAVYLSLQTITFFKAIQVI